Protein AF-A0AAP5ICT0-F1 (afdb_monomer_lite)

Structure (mmCIF, N/CA/C/O backbone):
data_AF-A0AAP5ICT0-F1
#
_entry.id   AF-A0AAP5ICT0-F1
#
loop_
_atom_site.group_PDB
_atom_site.id
_atom_site.type_symbol
_atom_site.label_atom_id
_atom_site.label_alt_id
_atom_site.label_comp_id
_atom_site.label_asym_id
_atom_site.label_entity_id
_atom_site.label_seq_id
_atom_site.pdbx_PDB_ins_code
_atom_site.Cartn_x
_atom_site.Cartn_y
_atom_site.Cartn_z
_atom_site.occupancy
_atom_site.B_iso_or_equiv
_atom_si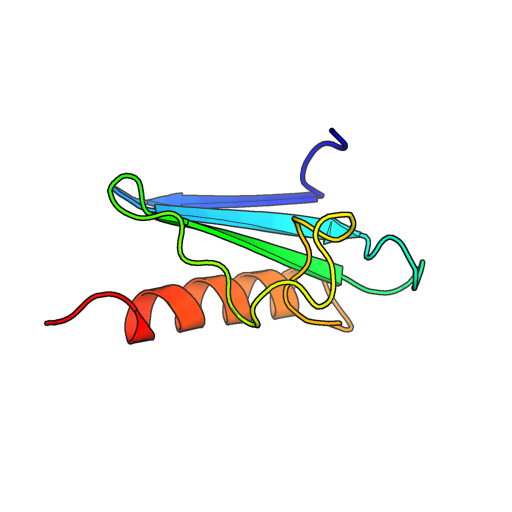te.auth_seq_id
_atom_site.auth_comp_id
_atom_site.auth_asym_id
_atom_site.auth_atom_id
_atom_site.pdbx_PDB_model_num
ATOM 1 N N . MET A 1 1 ? -8.246 -6.941 -10.748 1.00 51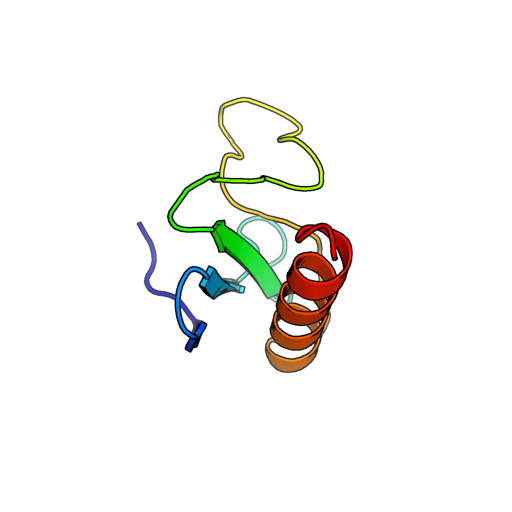.19 1 MET A N 1
ATOM 2 C CA . MET A 1 1 ? -7.230 -6.202 -9.962 1.00 51.19 1 MET A CA 1
ATOM 3 C C . MET A 1 1 ? -6.109 -7.169 -9.604 1.00 51.19 1 MET A C 1
ATOM 5 O O . MET A 1 1 ? -6.415 -8.336 -9.394 1.00 51.19 1 MET A O 1
ATOM 9 N N . LYS A 1 2 ? -4.839 -6.734 -9.594 1.00 63.34 2 LYS A N 1
ATOM 10 C CA . LYS A 1 2 ? -3.716 -7.575 -9.131 1.00 63.34 2 LYS A CA 1
ATOM 11 C C . LYS A 1 2 ? -3.868 -7.854 -7.626 1.00 63.34 2 LYS A C 1
ATOM 13 O O . LYS A 1 2 ? -4.356 -6.988 -6.907 1.00 63.34 2 LYS A O 1
ATOM 18 N N . HIS A 1 3 ? -3.469 -9.040 -7.16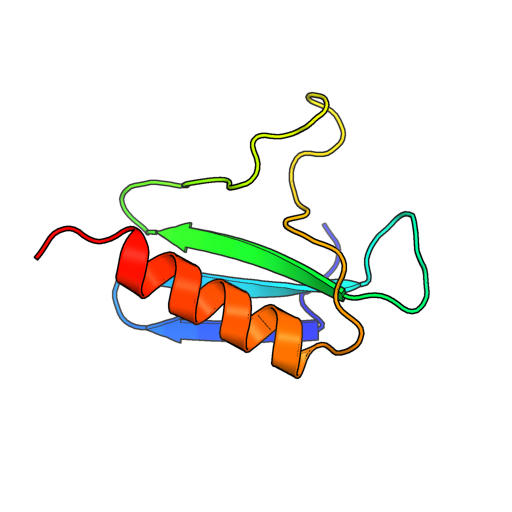8 1.00 76.31 3 HIS A N 1
ATOM 19 C CA . HIS A 1 3 ? -3.438 -9.379 -5.740 1.00 76.31 3 HIS A CA 1
ATOM 20 C C . HIS A 1 3 ? -2.328 -8.595 -5.011 1.00 76.31 3 HIS A C 1
ATOM 22 O O . HIS A 1 3 ? -1.289 -8.331 -5.626 1.00 76.31 3 HIS A O 1
ATOM 28 N N . PRO A 1 4 ? -2.521 -8.219 -3.733 1.00 85.88 4 PRO A N 1
ATOM 29 C CA . PRO A 1 4 ? -1.488 -7.546 -2.953 1.00 85.88 4 PRO A CA 1
ATOM 30 C C . PRO A 1 4 ? -0.304 -8.478 -2.668 1.00 85.88 4 PRO A C 1
ATOM 32 O O . PRO A 1 4 ? -0.479 -9.673 -2.440 1.00 85.88 4 PRO A O 1
ATOM 35 N N . ILE A 1 5 ? 0.902 -7.911 -2.667 1.00 88.44 5 ILE A N 1
ATOM 36 C CA . ILE A 1 5 ? 2.157 -8.594 -2.314 1.00 88.44 5 ILE A CA 1
ATOM 37 C C . ILE A 1 5 ? 2.220 -8.810 -0.802 1.00 88.44 5 ILE A C 1
ATOM 39 O O . ILE A 1 5 ? 2.618 -9.871 -0.330 1.00 88.44 5 ILE A O 1
ATOM 43 N N . VAL A 1 6 ? 1.826 -7.786 -0.045 1.00 90.38 6 VAL A N 1
ATOM 44 C CA . VAL A 1 6 ? 1.735 -7.814 1.416 1.00 90.38 6 VAL A CA 1
ATOM 45 C C . VAL A 1 6 ? 0.463 -7.086 1.815 1.00 90.38 6 VAL A C 1
ATOM 47 O O . VAL A 1 6 ? 0.121 -6.065 1.226 1.00 90.38 6 VAL A O 1
ATOM 50 N N . GLU A 1 7 ? -0.233 -7.587 2.825 1.00 89.56 7 GLU A N 1
ATOM 51 C CA . GLU A 1 7 ? -1.413 -6.931 3.375 1.00 89.56 7 GLU A CA 1
ATOM 52 C C . GLU A 1 7 ? -1.370 -6.965 4.900 1.00 89.56 7 GLU A C 1
ATOM 54 O O . GLU A 1 7 ? -0.948 -7.951 5.509 1.00 89.56 7 GLU A O 1
ATOM 59 N N . LYS A 1 8 ? -1.824 -5.874 5.518 1.00 89.00 8 LYS A N 1
ATOM 60 C CA . LYS A 1 8 ? -2.083 -5.802 6.950 1.00 89.00 8 LYS A CA 1
ATOM 61 C C . LYS A 1 8 ? -3.426 -5.133 7.190 1.00 89.00 8 LYS A C 1
ATOM 63 O O . LYS A 1 8 ? -3.716 -4.089 6.615 1.00 89.00 8 LYS A O 1
ATOM 68 N N . ALA A 1 9 ? -4.224 -5.719 8.070 1.00 85.56 9 ALA A N 1
ATOM 69 C CA . ALA A 1 9 ? -5.511 -5.177 8.475 1.00 85.56 9 ALA A CA 1
ATOM 70 C C . ALA A 1 9 ? -5.641 -5.228 9.998 1.00 85.56 9 ALA A C 1
ATOM 72 O O . ALA A 1 9 ? -5.158 -6.169 10.632 1.00 85.56 9 ALA A O 1
ATOM 73 N N . TYR A 1 10 ? -6.281 -4.219 10.583 1.00 81.00 10 TYR A N 1
ATOM 74 C CA . TYR A 1 10 ? -6.590 -4.194 12.009 1.00 81.00 10 TYR A CA 1
ATOM 75 C C . TYR A 1 10 ? -7.817 -3.324 12.274 1.00 81.00 10 TYR A C 1
ATOM 77 O O . TYR A 1 10 ? -7.830 -2.144 11.933 1.00 81.00 10 TYR A O 1
ATOM 85 N N . GLY A 1 11 ? -8.844 -3.898 12.902 1.00 80.81 11 GLY A N 1
ATOM 86 C CA . GLY A 1 11 ? -10.084 -3.183 13.200 1.00 80.81 11 GLY A CA 1
ATOM 87 C C . GLY A 1 11 ? -10.715 -2.590 11.940 1.00 80.81 11 GLY A C 1
ATOM 88 O O . GLY A 1 11 ? -11.139 -3.327 11.051 1.00 80.81 11 GLY A O 1
ATOM 89 N N . ASN A 1 12 ? -10.762 -1.259 11.871 1.00 76.56 12 ASN A N 1
ATOM 90 C CA . ASN A 1 12 ? -11.395 -0.510 10.792 1.00 76.56 12 ASN A CA 1
ATOM 91 C C . ASN A 1 12 ? -10.418 0.005 9.716 1.00 76.56 12 ASN A C 1
ATOM 93 O O . ASN A 1 12 ? -10.718 0.984 9.034 1.00 76.56 12 ASN A O 1
ATOM 97 N N . TRP A 1 13 ? -9.246 -0.611 9.557 1.00 80.12 13 TRP A N 1
ATOM 98 C CA . TRP A 1 13 ? -8.339 -0.255 8.470 1.00 80.12 13 TRP A CA 1
ATOM 99 C C . TRP A 1 13 ? -7.660 -1.454 7.819 1.00 80.12 13 TRP A C 1
ATOM 101 O O . TRP A 1 13 ? -7.478 -2.517 8.421 1.00 80.12 13 TRP A O 1
ATOM 111 N N . ARG A 1 14 ? -7.243 -1.246 6.569 1.00 84.31 14 ARG A N 1
ATOM 112 C CA . ARG A 1 14 ? -6.459 -2.170 5.751 1.00 84.31 14 ARG A CA 1
ATOM 113 C C . ARG A 1 14 ? -5.424 -1.410 4.926 1.00 84.31 14 ARG A C 1
ATOM 115 O O . ARG A 1 14 ? -5.779 -0.500 4.185 1.00 84.31 14 ARG A O 1
ATOM 122 N N . ALA A 1 15 ? -4.165 -1.818 5.031 1.00 84.38 15 ALA A N 1
ATOM 123 C CA . ALA A 1 15 ? -3.066 -1.371 4.189 1.00 84.38 15 ALA A CA 1
ATOM 124 C C . ALA A 1 15 ? -2.598 -2.540 3.313 1.00 84.38 15 ALA A C 1
ATOM 126 O O . ALA A 1 15 ? -2.216 -3.592 3.830 1.00 84.38 15 ALA A O 1
ATOM 127 N N . SER A 1 16 ? -2.614 -2.351 1.998 1.00 86.25 16 SER A N 1
ATOM 128 C CA . SER A 1 16 ? -2.237 -3.380 1.021 1.00 86.25 16 SER A CA 1
ATOM 129 C C . SER A 1 16 ? -1.120 -2.846 0.128 1.00 86.25 16 SER A C 1
ATOM 131 O O . SER A 1 16 ? -1.206 -1.717 -0.343 1.00 86.25 16 SER A O 1
ATOM 133 N N . VAL A 1 17 ? -0.070 -3.635 -0.093 1.00 87.12 17 VAL A N 1
ATOM 134 C CA . VAL A 1 17 ? 1.120 -3.268 -0.872 1.00 87.12 17 VAL A CA 1
ATOM 135 C C . VAL A 1 17 ? 1.098 -3.957 -2.230 1.00 87.12 17 VAL A C 1
ATOM 137 O O . VAL A 1 17 ? 0.828 -5.155 -2.319 1.00 87.12 17 VAL A O 1
ATOM 140 N N . TYR A 1 18 ? 1.451 -3.224 -3.280 1.00 86.19 18 TYR A N 1
ATOM 141 C CA . TYR A 1 18 ? 1.489 -3.697 -4.662 1.00 86.19 18 TYR A CA 1
A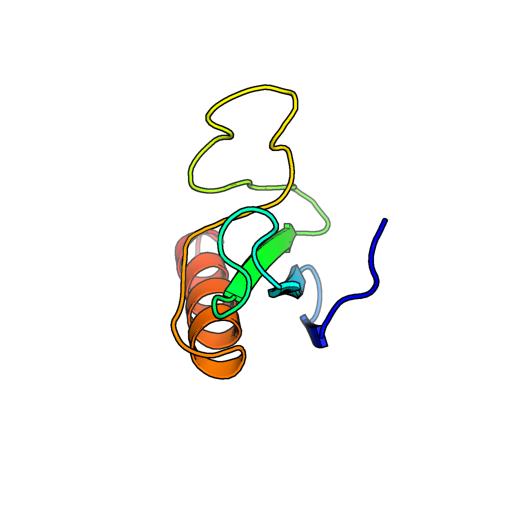TOM 142 C C . TYR A 1 18 ? 2.801 -3.298 -5.336 1.00 86.19 18 TYR A C 1
ATOM 144 O O . TYR A 1 18 ? 3.439 -2.314 -4.952 1.00 86.19 18 TYR A O 1
ATOM 152 N N . ALA A 1 19 ? 3.178 -4.034 -6.383 1.00 83.44 19 ALA A N 1
ATOM 153 C CA . ALA A 1 19 ? 4.207 -3.575 -7.309 1.00 83.44 19 ALA A CA 1
ATOM 154 C C . ALA A 1 19 ? 3.706 -2.321 -8.034 1.00 83.44 19 ALA A C 1
ATOM 156 O O . ALA A 1 19 ? 2.556 -2.273 -8.485 1.00 83.44 19 ALA A O 1
ATOM 157 N N . HIS A 1 20 ? 4.571 -1.323 -8.160 1.00 80.31 20 HIS A N 1
ATOM 158 C CA . HIS A 1 20 ? 4.261 -0.084 -8.852 1.00 80.31 20 HIS A CA 1
ATOM 159 C C . HIS A 1 20 ? 4.060 -0.379 -10.354 1.00 80.31 20 HIS A C 1
ATOM 161 O O . HIS A 1 20 ? 4.886 -1.052 -10.970 1.00 80.31 20 HIS A O 1
ATOM 167 N N . PRO A 1 21 ? 2.978 0.085 -11.004 1.00 72.94 21 PRO A N 1
ATOM 168 C CA . PRO A 1 21 ? 2.644 -0.331 -12.367 1.00 72.94 21 PRO A CA 1
ATOM 169 C C . PRO A 1 21 ? 3.538 0.304 -13.431 1.00 72.94 21 PRO A C 1
ATOM 171 O O . PRO A 1 21 ? 3.627 -0.237 -14.526 1.00 72.94 21 PRO A O 1
ATOM 174 N N . VAL A 1 22 ? 4.164 1.447 -13.125 1.00 76.38 22 VAL A N 1
ATOM 175 C CA . VAL A 1 22 ? 5.054 2.170 -14.049 1.00 76.38 22 VAL A CA 1
ATOM 176 C C . VAL A 1 22 ? 6.528 1.876 -13.755 1.00 76.38 22 VAL A C 1
ATOM 178 O O . VAL A 1 22 ? 7.368 2.017 -14.633 1.00 76.38 22 VAL A O 1
ATOM 181 N N . GLN A 1 23 ? 6.859 1.462 -12.527 1.00 80.50 23 GLN A N 1
ATOM 182 C CA . GLN A 1 23 ? 8.241 1.263 -12.079 1.00 80.50 23 GLN A CA 1
ATOM 183 C C . GLN A 1 23 ? 8.370 -0.177 -11.562 1.00 80.50 23 GLN A C 1
ATOM 185 O O . GLN A 1 23 ? 7.988 -0.434 -10.424 1.00 80.50 23 GLN A O 1
ATOM 190 N N . PRO A 1 24 ? 8.843 -1.125 -12.393 1.00 77.25 24 PRO A N 1
ATOM 191 C CA . PRO A 1 24 ? 8.777 -2.562 -12.102 1.00 77.25 24 PRO A CA 1
ATOM 192 C C . PRO A 1 24 ? 9.442 -2.981 -10.786 1.00 77.25 24 PRO A C 1
ATOM 194 O O . PRO A 1 24 ? 8.984 -3.925 -10.149 1.00 77.25 24 PRO A O 1
ATOM 197 N N . ASP A 1 25 ? 10.477 -2.248 -10.371 1.00 84.81 25 ASP A N 1
ATOM 198 C CA . ASP A 1 25 ? 11.298 -2.550 -9.193 1.00 84.81 25 ASP A CA 1
ATOM 199 C C . ASP A 1 25 ? 10.863 -1.784 -7.937 1.00 84.81 25 ASP A C 1
ATOM 201 O O . ASP A 1 25 ? 11.605 -1.697 -6.962 1.00 84.81 25 ASP A O 1
ATOM 205 N N . LYS A 1 26 ? 9.676 -1.172 -7.967 1.00 86.94 26 LYS A N 1
ATOM 206 C CA . LYS A 1 26 ? 9.189 -0.309 -6.891 1.00 86.94 26 LYS A CA 1
ATOM 207 C C . LYS A 1 26 ? 7.874 -0.798 -6.333 1.00 86.94 26 LYS A C 1
ATOM 209 O O . LYS A 1 26 ? 7.116 -1.527 -6.976 1.00 86.94 26 LYS A O 1
ATOM 214 N N . PHE A 1 27 ? 7.582 -0.334 -5.130 1.00 85.81 27 PHE A N 1
ATOM 215 C CA . PHE A 1 27 ? 6.400 -0.713 -4.378 1.00 85.81 27 PHE A CA 1
ATOM 216 C C . PHE A 1 27 ? 5.544 0.505 -4.066 1.00 85.81 27 PHE A C 1
ATOM 218 O O . PHE A 1 27 ? 6.015 1.637 -4.037 1.00 85.81 27 PHE A O 1
ATOM 225 N N . SER A 1 28 ? 4.269 0.246 -3.834 1.00 85.06 28 SER A N 1
ATOM 226 C CA . SER A 1 28 ? 3.234 1.234 -3.539 1.00 85.06 28 SER A CA 1
ATOM 227 C C . SER A 1 28 ? 2.258 0.626 -2.545 1.00 85.06 28 SER A C 1
ATOM 229 O O . SER A 1 28 ? 2.190 -0.602 -2.433 1.00 85.06 28 SER A O 1
ATOM 231 N N . TYR A 1 29 ? 1.490 1.448 -1.837 1.00 82.06 29 TYR A N 1
ATOM 232 C CA . TYR A 1 29 ? 0.430 0.943 -0.969 1.00 82.06 29 TYR A CA 1
ATOM 233 C C . TYR A 1 29 ? -0.919 1.592 -1.272 1.00 82.06 29 TYR A C 1
ATOM 235 O O . TYR A 1 29 ? -1.002 2.682 -1.834 1.00 82.06 29 TYR A O 1
ATOM 243 N N . THR A 1 30 ? -1.987 0.915 -0.860 1.00 79.88 30 THR A N 1
ATOM 244 C CA . THR A 1 30 ? -3.342 1.458 -0.767 1.00 79.88 30 THR A CA 1
ATOM 245 C C . THR A 1 30 ? -3.799 1.407 0.678 1.00 79.88 30 THR A C 1
ATOM 247 O O . THR A 1 30 ? -3.600 0.386 1.343 1.00 79.88 30 THR A O 1
ATOM 250 N N . LEU A 1 31 ? -4.464 2.463 1.139 1.00 76.44 31 LEU A N 1
ATOM 251 C CA . LEU A 1 31 ? -5.103 2.505 2.445 1.00 76.44 31 LEU A CA 1
ATOM 252 C C . LEU A 1 31 ? -6.627 2.483 2.296 1.00 76.44 31 LEU A C 1
ATOM 254 O O . LEU A 1 31 ? -7.206 3.285 1.572 1.00 76.44 31 LEU A O 1
ATOM 258 N N . THR A 1 32 ? -7.282 1.573 3.009 1.00 75.44 32 THR A N 1
ATOM 259 C CA . THR A 1 32 ? -8.736 1.552 3.187 1.00 75.44 32 THR A CA 1
ATOM 260 C C . THR A 1 32 ? -9.036 1.740 4.668 1.00 75.44 32 THR A C 1
ATOM 262 O O . THR A 1 32 ? -8.604 0.915 5.468 1.00 75.44 32 THR A O 1
ATOM 265 N N . LEU A 1 33 ? -9.774 2.786 5.048 1.00 73.19 33 LEU A N 1
ATOM 266 C CA . LEU A 1 33 ? -10.435 2.847 6.355 1.00 73.19 33 LEU A CA 1
ATOM 267 C C . LEU A 1 33 ? -11.899 2.467 6.118 1.00 73.19 33 LEU A C 1
ATOM 269 O O . LEU A 1 33 ? -12.514 2.986 5.189 1.00 73.19 33 LEU A O 1
ATOM 273 N N . THR A 1 34 ? -12.452 1.548 6.906 1.00 64.88 34 THR A N 1
ATOM 274 C CA . THR A 1 34 ? -13.766 0.928 6.651 1.00 64.88 34 THR A CA 1
ATOM 275 C C . THR A 1 34 ? -14.924 1.933 6.664 1.00 64.88 34 THR A C 1
ATOM 277 O O . THR A 1 34 ? -15.973 1.626 6.110 1.00 64.88 34 THR A O 1
ATOM 280 N N . ASP A 1 35 ? -14.699 3.146 7.185 1.00 57.41 35 ASP A N 1
ATOM 281 C CA . ASP A 1 35 ? -15.657 4.261 7.160 1.00 57.41 35 ASP A CA 1
ATOM 282 C C . ASP A 1 35 ? -15.238 5.434 6.245 1.00 57.41 35 ASP A C 1
ATOM 284 O O . ASP A 1 35 ? -16.051 6.317 5.979 1.00 57.41 35 ASP A O 1
ATOM 288 N N . GLN A 1 36 ? -13.993 5.467 5.740 1.00 53.88 36 GLN A N 1
ATOM 289 C CA . GLN A 1 36 ? -13.496 6.463 4.775 1.00 53.88 36 GLN A CA 1
ATOM 290 C C . GLN A 1 36 ? -12.342 5.892 3.932 1.00 53.88 36 GLN A C 1
ATOM 292 O O . GLN A 1 36 ? -11.225 5.706 4.415 1.00 53.88 36 GLN A O 1
ATOM 297 N N . LEU A 1 37 ? -12.557 5.689 2.632 1.00 56.16 37 LEU A N 1
ATOM 298 C CA . LEU A 1 37 ? -11.452 5.426 1.709 1.00 56.16 37 LEU A CA 1
ATOM 299 C C . LEU A 1 37 ? -10.663 6.734 1.501 1.00 56.16 37 LEU A C 1
ATOM 301 O O . LEU A 1 37 ? -10.995 7.529 0.626 1.00 56.16 37 LEU A O 1
ATOM 305 N N . ARG A 1 38 ? -9.652 7.000 2.337 1.00 54.72 38 ARG A N 1
ATOM 306 C CA . ARG A 1 38 ? -8.747 8.143 2.147 1.00 54.72 38 ARG A CA 1
ATOM 307 C C . ARG A 1 38 ? -7.579 7.740 1.255 1.00 54.72 38 ARG A C 1
ATOM 309 O O . ARG A 1 38 ? -6.764 6.900 1.627 1.00 54.72 38 ARG A O 1
ATOM 316 N N . LEU A 1 39 ? -7.526 8.363 0.082 1.00 50.84 39 LEU A N 1
ATOM 317 C CA . LEU A 1 39 ? -6.482 8.198 -0.920 1.00 50.84 39 LEU A CA 1
ATOM 318 C C . LEU A 1 39 ? -5.461 9.340 -0.750 1.00 50.84 39 LEU A C 1
ATOM 320 O O . LEU A 1 39 ? -5.869 10.496 -0.819 1.00 50.84 39 LEU A O 1
ATOM 324 N N . ASN A 1 40 ? -4.178 9.064 -0.477 1.00 46.31 40 ASN A N 1
ATOM 325 C CA . ASN A 1 40 ? -3.173 10.129 -0.334 1.00 46.31 40 ASN A CA 1
ATOM 326 C C . ASN A 1 40 ? -1.753 9.720 -0.796 1.00 46.31 40 ASN A C 1
ATOM 328 O O . ASN A 1 40 ? -1.197 8.792 -0.203 1.00 46.31 40 ASN A O 1
ATOM 332 N N . PRO A 1 41 ? -1.130 10.408 -1.784 1.00 46.41 41 PRO A N 1
ATOM 333 C CA . PRO A 1 41 ? -1.617 11.605 -2.489 1.00 46.41 41 PRO A CA 1
ATOM 334 C C . PRO A 1 41 ? -2.832 11.351 -3.384 1.00 46.41 41 PRO A C 1
ATOM 336 O O . PRO A 1 41 ? -2.984 10.265 -3.932 1.00 46.41 41 PRO A O 1
ATOM 339 N N . GLU A 1 42 ? -3.692 12.361 -3.530 1.00 48.12 42 GLU A N 1
ATOM 340 C CA . GLU A 1 42 ? -4.836 12.323 -4.447 1.00 48.12 42 GLU A CA 1
ATOM 341 C C . GLU A 1 42 ? -4.407 11.866 -5.857 1.00 48.12 42 GLU A C 1
ATOM 343 O O . GLU A 1 42 ? -3.306 12.197 -6.311 1.00 48.12 42 GLU A O 1
ATOM 348 N N . PRO A 1 43 ? -5.241 11.071 -6.551 1.00 43.34 43 PRO A N 1
ATOM 349 C CA . PRO A 1 43 ? -4.877 10.503 -7.841 1.00 43.34 43 PRO A CA 1
ATOM 350 C C . PRO A 1 43 ? -4.546 11.605 -8.852 1.00 43.34 43 PRO A C 1
ATOM 352 O O . PRO A 1 43 ? -5.341 12.510 -9.090 1.00 43.34 43 PRO A O 1
ATOM 355 N N . ILE A 1 44 ? -3.382 11.485 -9.496 1.00 45.88 44 ILE A N 1
ATOM 356 C CA . ILE A 1 44 ? -2.908 12.430 -10.521 1.00 45.88 44 ILE A CA 1
ATOM 357 C C . ILE A 1 44 ? -3.853 12.426 -11.742 1.00 45.88 44 ILE A C 1
ATOM 359 O O . ILE A 1 44 ? -4.004 13.451 -12.401 1.00 45.88 44 ILE A O 1
ATOM 363 N N . THR A 1 45 ? -4.533 11.299 -12.017 1.00 45.22 45 THR A N 1
ATOM 364 C CA . THR A 1 45 ? -5.656 11.193 -12.970 1.00 45.22 45 THR A CA 1
ATOM 365 C C . THR A 1 45 ? -6.649 10.083 -12.554 1.00 45.22 45 THR A C 1
ATOM 367 O O . THR A 1 45 ? -6.256 9.164 -11.827 1.00 45.22 45 THR A O 1
ATOM 370 N N . PRO A 1 46 ? -7.911 10.089 -13.046 1.00 46.03 46 PRO A N 1
ATOM 371 C CA . PRO A 1 46 ? -8.932 9.063 -12.751 1.00 46.03 46 PRO A CA 1
ATOM 372 C C . PRO A 1 46 ? -8.556 7.625 -13.150 1.00 46.03 46 PRO A C 1
ATOM 374 O O . PRO A 1 46 ? -9.205 6.671 -12.735 1.00 46.03 46 PRO A O 1
ATOM 377 N N . GLU A 1 47 ? -7.515 7.463 -13.963 1.00 41.75 47 GLU A N 1
ATOM 378 C CA . GLU A 1 47 ? -7.034 6.176 -14.473 1.00 41.75 47 GLU A CA 1
ATOM 379 C C . GLU A 1 47 ? -5.955 5.555 -13.560 1.00 41.75 47 GLU A C 1
ATOM 381 O O . GLU A 1 47 ? -5.687 4.357 -13.636 1.00 41.75 47 GLU A O 1
ATOM 386 N N . HIS A 1 48 ? -5.380 6.341 -12.637 1.00 46.19 48 HIS A N 1
ATOM 387 C CA . HIS A 1 48 ? -4.316 5.936 -11.704 1.00 46.19 48 HIS A CA 1
ATOM 388 C C . HIS A 1 48 ? -4.830 5.723 -10.270 1.00 46.19 48 HIS A C 1
ATOM 390 O O . HIS A 1 48 ? -4.163 6.075 -9.300 1.00 46.19 48 HIS A O 1
ATOM 396 N N . LEU A 1 49 ? -6.021 5.137 -10.128 1.00 39.47 49 LEU A N 1
ATOM 397 C CA . LEU A 1 49 ? -6.802 5.056 -8.883 1.00 39.47 49 LEU A CA 1
ATOM 398 C C . LEU A 1 49 ? -6.126 4.421 -7.642 1.00 39.47 49 LEU A C 1
ATOM 400 O O . LEU A 1 49 ? -6.766 4.381 -6.595 1.00 39.47 49 LEU A O 1
ATOM 404 N N . TYR A 1 50 ? -4.889 3.908 -7.690 1.00 44.88 50 TYR A N 1
ATOM 405 C CA . TYR A 1 50 ? -4.453 2.915 -6.692 1.00 44.88 50 TYR A CA 1
ATOM 406 C C . TYR A 1 50 ? -3.002 2.957 -6.206 1.00 44.88 50 TYR A C 1
ATOM 408 O O . TYR A 1 50 ? -2.502 1.914 -5.788 1.00 44.88 50 TYR A O 1
ATOM 416 N N . LEU A 1 51 ? -2.271 4.072 -6.284 1.00 46.28 51 LEU A N 1
ATOM 417 C CA . LEU A 1 51 ? -0.827 4.017 -6.000 1.00 46.28 51 LEU A CA 1
ATOM 418 C C . LEU A 1 51 ? -0.345 5.223 -5.217 1.00 46.28 51 LEU A C 1
ATOM 420 O O . LEU A 1 51 ? -0.045 6.274 -5.779 1.00 46.28 51 LEU A O 1
ATOM 424 N N . PHE A 1 52 ? -0.231 5.034 -3.906 1.00 55.81 52 PHE A N 1
ATOM 425 C CA . PHE A 1 52 ? 0.464 5.980 -3.053 1.00 55.81 52 PHE A CA 1
ATOM 426 C C . PHE A 1 52 ? 1.937 5.626 -3.018 1.00 55.81 52 PHE A C 1
ATOM 428 O O . PHE A 1 52 ? 2.321 4.579 -2.491 1.00 55.81 52 PHE A O 1
ATOM 435 N N . SER A 1 53 ? 2.722 6.549 -3.573 1.00 61.22 53 SER A N 1
ATOM 436 C CA . SER A 1 53 ? 4.171 6.649 -3.434 1.00 61.22 53 SER A CA 1
ATOM 437 C C . SER A 1 53 ? 4.979 5.468 -3.996 1.00 61.22 53 SER A C 1
ATOM 439 O O . SER A 1 53 ? 4.480 4.374 -4.254 1.00 61.22 53 SER A O 1
ATOM 441 N N . CYS A 1 54 ? 6.253 5.749 -4.259 1.00 74.19 54 CYS A N 1
ATOM 442 C CA . CYS A 1 54 ? 7.199 4.866 -4.924 1.00 74.19 54 CYS A CA 1
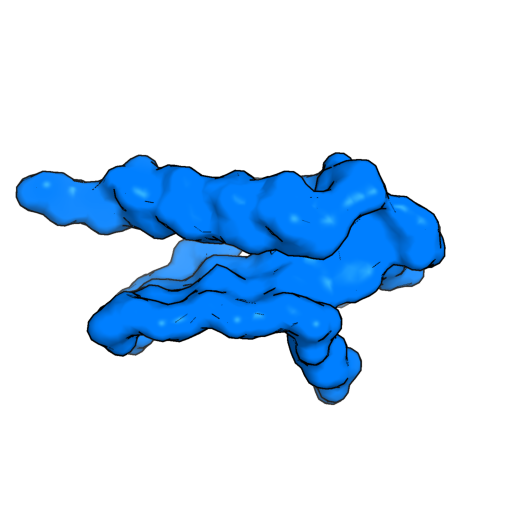ATOM 443 C C . CYS A 1 54 ? 8.310 4.500 -3.932 1.00 74.19 54 CYS A C 1
ATOM 445 O O . CYS A 1 54 ? 9.165 5.331 -3.635 1.00 74.19 54 CYS A O 1
ATOM 447 N N . PHE A 1 55 ? 8.252 3.288 -3.384 1.00 86.75 55 PHE A N 1
ATOM 448 C CA . PHE A 1 55 ? 9.161 2.805 -2.342 1.00 86.75 55 PHE A CA 1
ATOM 449 C C . PHE A 1 55 ? 10.129 1.755 -2.879 1.00 86.75 55 PHE A C 1
ATOM 451 O O . PHE A 1 55 ? 9.799 1.015 -3.810 1.00 86.75 55 PHE A O 1
ATOM 458 N N . GLU A 1 56 ? 11.298 1.651 -2.247 1.00 89.25 56 GLU A N 1
ATOM 459 C CA . GLU A 1 56 ? 12.345 0.692 -2.624 1.00 89.25 56 GLU A CA 1
ATOM 460 C C . GLU A 1 56 ? 12.013 -0.735 -2.176 1.00 89.25 56 GLU A C 1
ATOM 462 O O . GLU A 1 56 ? 12.522 -1.708 -2.728 1.00 89.25 56 GLU A O 1
ATOM 467 N N . SER A 1 57 ? 11.150 -0.884 -1.165 1.00 91.06 57 SER A N 1
ATOM 468 C CA . SER A 1 57 ? 10.758 -2.192 -0.641 1.00 91.06 57 SER A CA 1
ATOM 469 C C . SER A 1 57 ? 9.285 -2.267 -0.254 1.00 91.06 57 SER A C 1
ATOM 471 O O . SER A 1 57 ? 8.645 -1.276 0.108 1.00 91.06 57 SER A O 1
ATOM 473 N N . SER A 1 58 ? 8.745 -3.487 -0.266 1.00 89.12 58 SER A N 1
ATOM 474 C CA . SER A 1 58 ? 7.379 -3.758 0.187 1.00 89.12 58 SER A CA 1
ATOM 475 C C . SER A 1 58 ? 7.179 -3.455 1.676 1.00 89.12 58 SER A C 1
ATOM 477 O O . SER A 1 58 ? 6.097 -3.031 2.080 1.00 89.12 58 SER A O 1
ATOM 479 N N . GLN A 1 59 ? 8.219 -3.637 2.496 1.00 90.69 59 GLN A N 1
ATOM 480 C CA . GLN A 1 59 ? 8.177 -3.353 3.928 1.00 90.69 59 GLN A CA 1
ATOM 481 C C . GLN A 1 59 ? 8.125 -1.847 4.207 1.00 90.69 59 GLN A C 1
ATOM 483 O O . GLN A 1 59 ? 7.341 -1.416 5.049 1.00 90.69 59 GLN A O 1
ATOM 488 N N . GLU A 1 60 ? 8.910 -1.050 3.481 1.00 89.06 60 GLU A N 1
ATOM 489 C CA . GLU A 1 60 ? 8.871 0.414 3.562 1.00 89.06 60 GLU A CA 1
ATOM 490 C C . GLU A 1 60 ? 7.493 0.951 3.156 1.00 89.06 60 GLU A C 1
ATOM 492 O O . GLU A 1 60 ? 6.887 1.719 3.904 1.00 89.06 60 GLU A O 1
ATOM 497 N N . ALA A 1 61 ? 6.943 0.459 2.038 1.00 86.81 61 ALA A N 1
ATOM 498 C CA . ALA A 1 61 ? 5.596 0.810 1.593 1.00 86.81 61 ALA A CA 1
ATOM 499 C C . ALA A 1 61 ? 4.527 0.467 2.646 1.00 86.81 61 ALA A C 1
ATOM 501 O O . ALA A 1 61 ? 3.620 1.260 2.902 1.00 86.81 61 ALA A O 1
ATOM 502 N N . LEU A 1 62 ? 4.640 -0.697 3.295 1.00 88.25 62 LEU A N 1
ATOM 503 C CA . LEU A 1 62 ? 3.712 -1.102 4.349 1.00 88.25 62 LEU A CA 1
ATOM 504 C C . LEU A 1 62 ? 3.800 -0.188 5.579 1.00 88.25 62 LEU A C 1
ATOM 506 O O . LEU A 1 62 ? 2.768 0.208 6.121 1.00 88.25 62 LEU A O 1
ATOM 510 N N . LEU A 1 63 ? 5.015 0.130 6.035 1.00 88.62 63 LEU A N 1
ATOM 511 C CA . LEU A 1 63 ? 5.233 1.010 7.186 1.00 88.62 63 LEU A CA 1
ATOM 512 C C . LEU A 1 63 ? 4.692 2.415 6.915 1.00 88.62 63 LEU A C 1
ATOM 514 O O . LEU A 1 63 ? 3.967 2.950 7.752 1.00 88.62 63 LEU A O 1
ATOM 518 N N . ALA A 1 64 ? 4.947 2.954 5.721 1.00 84.88 64 ALA A N 1
ATOM 519 C CA . ALA A 1 64 ? 4.399 4.235 5.291 1.00 84.88 64 ALA A CA 1
ATOM 520 C C . ALA A 1 64 ? 2.861 4.232 5.294 1.00 84.88 64 ALA A C 1
ATOM 522 O O . ALA A 1 64 ? 2.247 5.178 5.785 1.00 84.88 64 ALA A O 1
ATOM 523 N N . GLY A 1 65 ? 2.230 3.151 4.822 1.00 80.94 65 GLY A N 1
ATOM 524 C CA . GLY A 1 65 ? 0.773 3.004 4.877 1.00 80.94 65 GLY A CA 1
ATOM 525 C C . GLY A 1 65 ? 0.216 2.966 6.302 1.00 80.94 65 GLY A C 1
ATOM 526 O O . GLY A 1 65 ? -0.795 3.607 6.590 1.00 80.94 65 GLY A O 1
ATOM 527 N N . ILE A 1 66 ? 0.895 2.272 7.2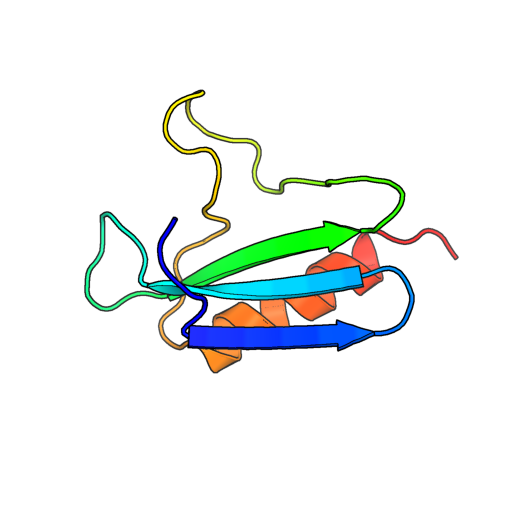18 1.00 84.44 66 ILE A N 1
ATOM 528 C CA . ILE A 1 66 ? 0.519 2.212 8.640 1.00 84.44 66 ILE A CA 1
ATOM 529 C C . ILE A 1 66 ? 0.694 3.573 9.327 1.00 84.44 66 ILE A C 1
ATOM 531 O O . ILE A 1 66 ? -0.153 3.970 10.127 1.00 84.44 66 ILE A O 1
ATOM 535 N N . ASP A 1 67 ? 1.765 4.306 9.033 1.00 83.12 67 ASP A N 1
ATOM 536 C CA . ASP A 1 67 ? 1.973 5.643 9.594 1.00 83.12 67 ASP A CA 1
ATOM 537 C C . ASP A 1 67 ? 0.977 6.661 9.021 1.00 83.12 67 ASP A C 1
ATOM 539 O O . ASP A 1 67 ? 0.462 7.503 9.760 1.00 83.12 67 ASP A O 1
ATOM 543 N N . GLY A 1 68 ? 0.601 6.513 7.747 1.00 72.69 68 GLY A N 1
ATOM 544 C CA . GLY A 1 68 ? -0.505 7.250 7.137 1.00 72.69 68 GLY A CA 1
ATOM 545 C C . GLY A 1 68 ? -1.815 7.094 7.915 1.00 72.69 68 GLY A C 1
ATOM 546 O O . GLY A 1 68 ? -2.516 8.083 8.127 1.00 72.69 68 GLY A O 1
ATOM 547 N N . ILE A 1 69 ? -2.116 5.893 8.426 1.00 69.88 69 ILE A N 1
ATOM 548 C CA . ILE A 1 69 ? -3.300 5.634 9.269 1.00 69.88 69 ILE A CA 1
ATOM 549 C C . ILE A 1 69 ? -3.236 6.414 10.574 1.00 69.88 69 ILE A C 1
ATOM 551 O O . ILE A 1 69 ? -4.188 7.120 10.896 1.00 69.88 69 ILE A O 1
ATOM 555 N N . LYS A 1 70 ? -2.113 6.330 11.301 1.00 69.31 70 LYS A N 1
ATOM 556 C CA . LYS A 1 70 ? -1.942 7.018 12.595 1.00 69.31 70 LYS A CA 1
ATOM 557 C C . LYS A 1 70 ? -2.172 8.525 12.480 1.00 69.31 70 LYS A C 1
ATOM 559 O O . LYS A 1 70 ? -2.715 9.121 13.402 1.00 69.31 70 LYS A O 1
ATOM 564 N N . ASN A 1 71 ? -1.789 9.113 11.347 1.00 66.19 71 ASN A N 1
ATOM 565 C CA . ASN A 1 71 ? -1.985 10.534 11.058 1.00 66.19 71 ASN A CA 1
ATOM 566 C C . ASN A 1 71 ? -3.390 10.868 10.519 1.00 66.19 71 ASN A C 1
ATOM 568 O O . ASN A 1 71 ? -3.774 12.035 10.508 1.00 66.19 71 ASN A O 1
ATOM 572 N N . SER A 1 72 ? -4.152 9.870 10.058 1.00 60.34 72 SER A N 1
ATOM 573 C CA . SER A 1 72 ? -5.469 10.049 9.426 1.00 60.34 72 SER A CA 1
ATOM 574 C C . SER A 1 72 ? -6.651 9.825 10.371 1.00 60.34 72 SER A C 1
ATOM 576 O O . SER A 1 72 ? -7.734 10.342 10.101 1.00 60.34 72 SER A O 1
ATOM 578 N N . THR A 1 73 ? -6.478 9.072 11.459 1.00 55.09 73 THR A N 1
ATOM 579 C CA . THR A 1 73 ? -7.473 8.951 12.539 1.00 55.09 73 THR A CA 1
ATOM 580 C C . THR A 1 73 ? -7.308 10.098 13.545 1.00 55.09 73 THR A C 1
ATOM 582 O O . THR A 1 73 ? -6.265 10.156 14.200 1.00 55.09 73 THR A O 1
ATOM 585 N N . PRO A 1 74 ? -8.297 11.002 13.706 1.00 48.53 74 PRO A N 1
ATOM 586 C CA . PRO A 1 74 ? -8.292 11.954 14.812 1.00 48.53 74 PRO A CA 1
ATOM 587 C C . PRO A 1 74 ? -8.326 11.200 16.151 1.00 48.53 74 PRO A C 1
ATOM 589 O O . PRO A 1 74 ? -8.995 10.171 16.257 1.00 48.53 74 PRO A O 1
ATOM 592 N N . LYS A 1 75 ? -7.574 11.697 17.141 1.00 45.84 75 LYS A N 1
ATOM 593 C CA . LYS A 1 75 ? -7.648 11.235 18.537 1.00 45.84 75 LYS A CA 1
ATOM 594 C C . LYS A 1 75 ? -9.007 11.533 19.156 1.00 45.84 75 LYS A C 1
ATOM 596 O O . LYS A 1 75 ? -9.559 12.608 18.832 1.00 45.84 75 LYS A O 1
#

Radius of gyration: 11.74 Å; chains: 1; bounding box: 28×22×33 Å

Secondary structure (DSSP, 8-state):
-PPPSEEEEETTEEEEEEE-SS-TT-EEEEEEETTB---SSPPSSTT-TT-EEEESSHHHHHHHHHHHHHHHS--

Organism: NCBI:txid2712845

Sequence (75 aa):
MKHPIVEKAYGNWRASVYAHPVQPDKFSYTLTLTDQLRLNPEPITPEHLYLFSCFESSQEALLAGIDGIKNSTPK

pLDDT: mean 71.42, std 16.38, range [39.47, 91.06]

Foldseek 3Di:
DDAFPDKDDDDQKIKGKDQDPVHRQWIFIAIGGNVDRDDPPDDPDPVRHGGDDTHNDRVVNRVVRVVVVVVVDDD